Protein AF-A0A1Q7R1U7-F1 (afdb_monomer)

Structure (mmCIF, N/CA/C/O backbone):
data_AF-A0A1Q7R1U7-F1
#
_entry.id   AF-A0A1Q7R1U7-F1
#
loop_
_atom_site.group_PDB
_atom_site.id
_atom_site.type_symbol
_atom_site.label_atom_id
_atom_site.label_alt_id
_atom_site.label_comp_id
_atom_site.label_asym_id
_atom_site.label_entity_id
_atom_site.label_seq_id
_atom_site.pdbx_PDB_ins_code
_atom_site.Cartn_x
_atom_site.Cartn_y
_atom_site.Cartn_z
_atom_site.occupancy
_atom_site.B_iso_or_equiv
_atom_site.auth_seq_id
_atom_site.auth_comp_id
_atom_site.auth_asym_id
_atom_site.auth_atom_id
_atom_site.pdbx_PDB_model_num
ATOM 1 N N . MET A 1 1 ? -13.663 16.661 12.788 1.00 72.44 1 MET A N 1
ATOM 2 C CA . MET A 1 1 ? -12.402 16.745 13.557 1.00 72.44 1 MET A CA 1
ATOM 3 C C . MET A 1 1 ? -12.591 17.334 14.950 1.00 72.44 1 MET A C 1
ATOM 5 O O . MET A 1 1 ? -12.498 16.561 15.888 1.00 72.44 1 MET A O 1
ATOM 9 N N . LYS A 1 2 ? -12.968 18.614 15.126 1.00 77.88 2 LYS A N 1
ATOM 10 C CA . LYS A 1 2 ? -13.137 19.225 16.471 1.00 77.88 2 LYS A CA 1
ATOM 11 C C . LYS A 1 2 ? -14.038 18.453 17.445 1.00 77.88 2 LYS A C 1
ATOM 13 O O . LYS A 1 2 ? -13.705 18.340 18.612 1.00 77.88 2 LYS A O 1
ATOM 18 N N . ARG A 1 3 ? -15.161 17.898 16.970 1.00 84.62 3 ARG A N 1
ATOM 19 C CA . ARG A 1 3 ? -16.065 17.086 17.808 1.00 84.62 3 ARG A CA 1
ATOM 20 C C . ARG A 1 3 ? -15.463 15.735 18.211 1.00 84.62 3 ARG A C 1
ATOM 22 O O . ARG A 1 3 ? -15.723 15.275 19.311 1.00 84.62 3 ARG A O 1
ATOM 29 N N . LEU A 1 4 ? -14.711 15.102 17.308 1.00 84.56 4 LEU A N 1
ATOM 30 C CA . LEU A 1 4 ? -14.140 13.768 17.521 1.00 84.56 4 LEU A CA 1
ATOM 31 C C . LEU A 1 4 ? -12.859 13.814 18.364 1.00 84.56 4 LEU A C 1
ATOM 33 O O . LEU A 1 4 ? -12.541 12.810 18.983 1.00 84.56 4 LEU A O 1
ATOM 37 N N . GLN A 1 5 ? -12.141 14.948 18.365 1.00 85.81 5 GLN A N 1
ATOM 38 C CA . GLN A 1 5 ? -10.829 15.119 19.011 1.00 85.81 5 GLN A CA 1
ATOM 39 C C . GLN A 1 5 ? -9.910 13.900 18.798 1.00 85.81 5 GLN A C 1
ATOM 41 O O . GLN A 1 5 ? -9.438 13.306 19.767 1.00 85.81 5 GLN A O 1
ATOM 46 N N . PRO A 1 6 ? -9.712 13.463 17.538 1.00 89.94 6 PRO A N 1
ATOM 47 C CA . PRO A 1 6 ? -8.982 12.234 17.281 1.00 89.94 6 PRO A CA 1
ATOM 48 C C . PRO A 1 6 ? -7.512 12.402 17.657 1.00 89.94 6 PRO A C 1
ATOM 50 O O . PRO A 1 6 ? -6.952 13.496 17.563 1.00 89.94 6 PRO A O 1
ATOM 53 N N . LYS A 1 7 ? -6.865 11.292 18.010 1.00 91.75 7 LYS A N 1
ATOM 54 C CA . LYS A 1 7 ? -5.407 11.230 18.059 1.00 91.75 7 LYS A CA 1
ATOM 55 C C . LYS A 1 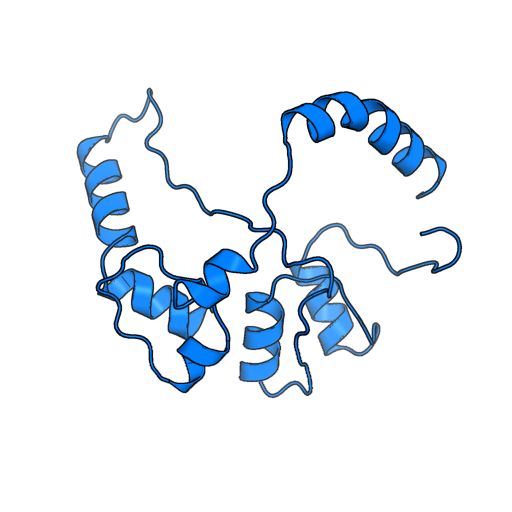7 ? -4.875 11.388 16.631 1.00 91.75 7 LYS A C 1
ATOM 57 O O . LYS A 1 7 ? -5.251 10.620 15.748 1.00 91.75 7 LYS A O 1
ATOM 62 N N . ILE A 1 8 ? -4.034 12.393 16.405 1.00 91.25 8 ILE A N 1
ATOM 63 C CA . ILE A 1 8 ? -3.417 12.675 15.102 1.00 91.25 8 ILE A CA 1
ATOM 64 C C . ILE A 1 8 ? -1.933 12.340 15.197 1.00 91.25 8 ILE A C 1
ATOM 66 O O . ILE A 1 8 ? -1.291 12.627 16.206 1.00 91.25 8 ILE A O 1
ATOM 70 N N . VAL A 1 9 ? -1.414 11.700 14.155 1.00 92.81 9 VAL A N 1
ATOM 71 C CA . VAL A 1 9 ? -0.002 11.344 14.011 1.00 92.81 9 VAL A CA 1
ATOM 72 C C . VAL A 1 9 ? 0.432 11.596 12.573 1.00 92.81 9 VAL A C 1
ATOM 74 O O . VAL A 1 9 ? -0.387 11.531 11.657 1.00 92.81 9 VAL A O 1
ATOM 77 N N . ASP A 1 10 ? 1.725 11.836 12.377 1.00 89.25 10 ASP A N 1
ATOM 78 C CA . ASP A 1 10 ? 2.265 12.274 11.082 1.00 89.25 10 ASP A CA 1
ATOM 79 C C . ASP A 1 10 ? 2.578 11.118 10.118 1.00 89.25 10 ASP A C 1
ATOM 81 O O . ASP A 1 10 ? 2.944 11.347 8.966 1.00 89.25 10 ASP A O 1
ATOM 85 N N . PHE A 1 11 ? 2.472 9.865 10.577 1.00 91.25 11 PHE A N 1
ATOM 86 C CA . PHE A 1 11 ? 2.862 8.694 9.795 1.00 91.25 11 PHE A CA 1
ATOM 87 C C . PHE A 1 11 ? 2.023 7.451 10.111 1.00 91.25 11 PHE A C 1
ATOM 89 O O . PHE A 1 11 ? 1.741 7.161 11.277 1.00 91.25 11 PHE A O 1
ATOM 96 N N . THR A 1 12 ? 1.699 6.675 9.071 1.00 91.62 12 THR A N 1
ATOM 97 C CA . THR A 1 12 ? 0.902 5.437 9.132 1.00 91.62 12 THR A CA 1
ATOM 98 C C . THR A 1 12 ? 1.433 4.456 10.176 1.00 91.62 12 THR A C 1
ATOM 100 O O . THR A 1 12 ? 0.683 4.036 11.053 1.00 91.62 12 THR A O 1
ATOM 103 N N . GLY A 1 13 ? 2.742 4.182 10.175 1.00 94.00 13 GLY A N 1
ATOM 104 C CA . GLY A 1 13 ? 3.352 3.243 11.125 1.00 94.00 13 GLY A CA 1
ATOM 105 C C . GLY A 1 13 ? 3.257 3.683 12.592 1.00 94.00 13 GLY A C 1
ATOM 106 O O . GLY A 1 13 ? 3.292 2.850 13.494 1.00 94.00 13 GLY A O 1
ATOM 107 N N . THR A 1 14 ? 3.103 4.983 12.866 1.00 96.12 14 THR A N 1
ATOM 108 C CA . THR A 1 14 ? 2.828 5.457 14.231 1.00 96.12 14 THR A CA 1
ATOM 109 C C . THR A 1 14 ? 1.397 5.115 14.633 1.00 96.12 14 THR A C 1
ATOM 111 O O . THR A 1 14 ? 1.179 4.651 15.747 1.00 96.12 14 THR A O 1
ATOM 114 N N . MET A 1 15 ? 0.425 5.288 13.732 1.00 96.12 15 MET A N 1
ATOM 115 C CA . MET A 1 15 ? -0.971 4.935 14.003 1.00 96.12 15 MET A CA 1
ATOM 116 C C . MET A 1 15 ? -1.155 3.419 14.173 1.00 96.12 15 MET A C 1
ATOM 118 O O . MET A 1 15 ? -1.881 2.993 15.067 1.00 96.12 15 MET A O 1
ATOM 122 N N . GLU A 1 16 ? -0.453 2.603 13.382 1.00 95.50 16 GLU A N 1
ATOM 123 C CA . GLU A 1 16 ? -0.436 1.139 13.535 1.00 95.50 16 GLU A CA 1
ATOM 124 C C . GLU A 1 16 ? 0.035 0.714 14.931 1.00 95.50 16 GLU A C 1
ATOM 126 O O . GLU A 1 16 ? -0.608 -0.118 15.568 1.00 95.50 16 GLU A O 1
ATOM 131 N N . LYS A 1 17 ? 1.108 1.332 15.450 1.00 95.19 17 LYS A N 1
ATOM 132 C CA . LYS A 1 17 ? 1.595 1.072 16.815 1.00 95.19 17 LYS A CA 1
ATOM 133 C C . LYS A 1 17 ? 0.558 1.421 17.874 1.00 95.19 17 LYS A C 1
ATOM 135 O O . LYS A 1 17 ? 0.378 0.652 18.811 1.00 95.19 17 LYS A O 1
ATOM 140 N N . LEU A 1 18 ? -0.138 2.550 17.722 1.00 95.88 18 LEU A N 1
ATOM 141 C CA . LEU A 1 18 ? -1.200 2.942 18.653 1.00 95.88 18 LEU A CA 1
ATOM 142 C C . LEU A 1 18 ? -2.364 1.943 18.639 1.00 95.88 18 LEU A C 1
ATOM 144 O O . LEU A 1 18 ? -2.939 1.663 19.689 1.00 95.88 18 LEU A O 1
ATOM 148 N N . LEU A 1 19 ? -2.703 1.393 17.470 1.00 95.25 19 LEU A N 1
ATOM 149 C CA . LEU A 1 19 ? -3.734 0.363 17.336 1.00 95.25 19 LEU A CA 1
ATOM 150 C C . LEU A 1 19 ? -3.279 -0.960 17.976 1.00 95.25 19 LEU A C 1
ATOM 152 O O . LEU A 1 19 ? -4.023 -1.559 18.748 1.00 95.25 19 LEU A O 1
ATOM 156 N N . GLU A 1 20 ? -2.030 -1.372 17.737 1.00 94.56 20 GLU A N 1
ATOM 157 C CA . GLU A 1 20 ? -1.406 -2.553 18.353 1.00 94.56 20 GLU A CA 1
ATOM 158 C C . GLU A 1 20 ? -1.359 -2.450 19.888 1.00 94.56 20 GLU A C 1
ATOM 160 O O . GLU A 1 20 ? -1.694 -3.400 20.598 1.00 94.56 20 GLU A O 1
ATOM 165 N N . GLN A 1 21 ? -1.017 -1.270 20.409 1.00 95.12 21 GLN A N 1
ATOM 166 C CA . GLN A 1 21 ? -0.977 -0.962 21.842 1.00 95.12 21 GLN A CA 1
ATOM 167 C C . GLN A 1 21 ? -2.365 -0.720 22.453 1.00 95.12 21 GLN A C 1
ATOM 169 O O . GLN A 1 21 ? -2.472 -0.551 23.668 1.00 95.12 21 GLN A O 1
ATOM 174 N N . LYS A 1 22 ? -3.429 -0.733 21.637 1.00 94.44 22 LYS A N 1
ATOM 175 C CA . LYS A 1 22 ? -4.818 -0.453 22.039 1.00 94.44 22 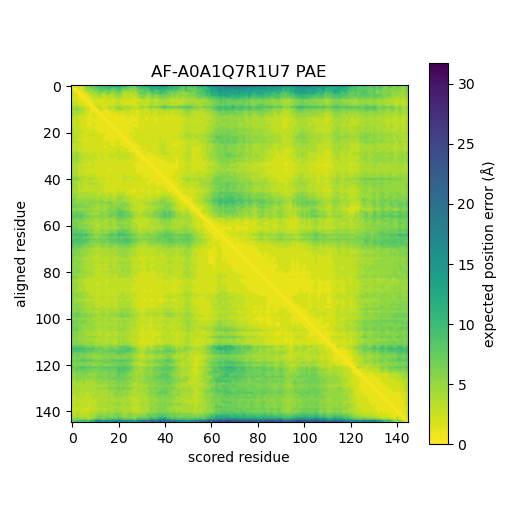LYS A CA 1
ATOM 176 C C . LYS A 1 22 ? -5.029 0.958 22.605 1.00 94.44 22 LYS A C 1
ATOM 178 O O . LYS A 1 22 ? -5.983 1.190 23.344 1.00 94.44 22 LYS A O 1
ATOM 183 N N . GLU A 1 23 ? -4.169 1.910 22.247 1.00 95.31 23 GLU A N 1
ATOM 184 C CA . GLU A 1 23 ? -4.360 3.333 22.561 1.00 95.31 23 GLU A CA 1
ATOM 185 C C . GLU A 1 23 ? -5.460 3.969 21.697 1.00 95.31 23 GLU A C 1
ATOM 187 O O . GLU A 1 23 ? -6.081 4.956 22.092 1.00 95.31 23 GLU A O 1
ATOM 192 N N . VAL A 1 24 ? -5.727 3.389 20.523 1.00 95.19 24 VAL A N 1
ATOM 193 C CA . VAL A 1 24 ? -6.871 3.723 19.669 1.00 95.19 24 VAL A CA 1
ATOM 194 C C . VAL A 1 24 ? -7.667 2.460 19.347 1.00 95.19 24 VAL A C 1
ATOM 196 O O . VAL A 1 24 ? -7.099 1.383 19.207 1.00 95.19 24 VAL A O 1
ATOM 199 N N . ALA A 1 25 ? -8.990 2.593 19.230 1.00 93.44 25 ALA A N 1
ATOM 200 C CA . ALA A 1 25 ? -9.882 1.483 18.875 1.00 93.44 25 ALA A CA 1
ATOM 201 C C . ALA A 1 25 ? -10.237 1.450 17.378 1.00 93.44 25 ALA A C 1
ATOM 203 O O . ALA A 1 25 ? -10.583 0.402 16.846 1.00 93.44 25 ALA A O 1
ATOM 204 N N . ILE A 1 26 ? -10.187 2.607 16.708 1.00 94.25 26 ILE A N 1
ATOM 205 C CA . ILE A 1 26 ? -10.503 2.779 15.287 1.00 94.25 26 ILE A CA 1
ATOM 206 C C . ILE A 1 26 ? -9.459 3.728 14.702 1.00 94.25 26 ILE A C 1
ATOM 208 O O . ILE A 1 26 ? -9.177 4.774 15.291 1.00 94.25 26 ILE A O 1
ATOM 212 N N . ALA A 1 27 ? -8.909 3.377 13.542 1.00 94.06 27 ALA A N 1
ATOM 213 C CA . ALA A 1 27 ? -7.916 4.169 12.832 1.00 94.06 27 ALA A CA 1
ATOM 214 C C . ALA A 1 27 ? -8.245 4.252 11.337 1.00 94.06 27 ALA A C 1
ATOM 216 O O . ALA A 1 27 ? -8.844 3.341 10.769 1.00 94.06 27 ALA A O 1
ATOM 217 N N . VAL A 1 28 ? -7.825 5.345 10.698 1.00 91.62 28 VAL A N 1
ATOM 218 C CA . VAL A 1 28 ? -7.837 5.468 9.237 1.00 91.62 28 VAL A CA 1
ATOM 219 C C . VAL A 1 28 ? -6.478 4.995 8.735 1.00 91.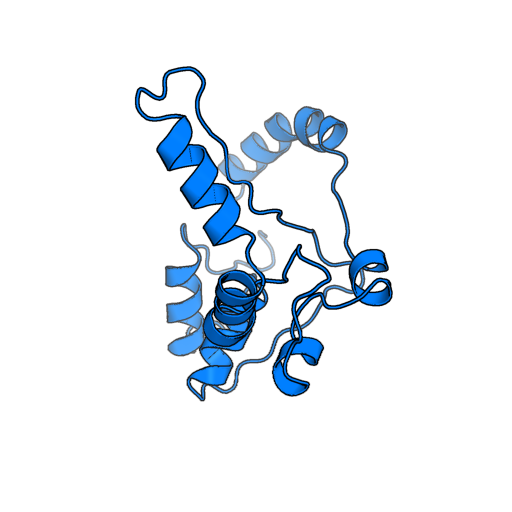62 28 VAL A C 1
ATOM 221 O O . VAL A 1 28 ? -5.477 5.687 8.911 1.00 91.62 28 VAL A O 1
ATOM 224 N N . LEU A 1 29 ? -6.449 3.795 8.163 1.00 92.00 29 LEU A N 1
ATOM 225 C CA . LEU A 1 29 ? -5.259 3.133 7.631 1.00 92.00 29 LEU A CA 1
ATOM 226 C C . LEU A 1 29 ? -5.575 2.520 6.264 1.00 92.00 29 LEU A C 1
ATOM 228 O O . LEU A 1 29 ? -6.743 2.323 5.917 1.00 92.00 29 LEU A O 1
ATOM 232 N N . HIS A 1 30 ? -4.528 2.199 5.506 1.00 89.44 30 HIS A N 1
ATOM 233 C CA . HIS A 1 30 ? -4.670 1.350 4.327 1.00 89.44 30 HIS A CA 1
ATOM 234 C C . HIS A 1 30 ? -5.124 -0.057 4.746 1.00 89.44 30 HIS A C 1
ATOM 236 O O . HIS A 1 30 ? -4.780 -0.540 5.826 1.00 89.44 30 HIS A O 1
ATOM 242 N N . ASP A 1 31 ? -5.886 -0.713 3.879 1.00 90.44 31 ASP A N 1
ATOM 243 C CA . ASP A 1 31 ? -6.320 -2.104 4.032 1.00 90.44 31 ASP A CA 1
ATOM 244 C C . ASP A 1 31 ? -5.141 -3.055 4.273 1.00 90.44 31 ASP A C 1
ATOM 246 O O . ASP A 1 31 ? -5.173 -3.847 5.213 1.00 90.44 31 ASP A O 1
ATOM 250 N N . GLY A 1 32 ? -4.057 -2.914 3.505 1.00 92.00 32 GLY A N 1
ATOM 251 C CA . GLY A 1 32 ? -2.869 -3.753 3.665 1.00 92.00 32 GLY A CA 1
ATOM 252 C C . GLY A 1 32 ? -2.227 -3.665 5.055 1.00 92.00 32 GLY A C 1
ATOM 253 O O . GLY A 1 32 ? -1.825 -4.689 5.601 1.00 92.00 32 GLY A O 1
ATOM 254 N N . SER A 1 33 ? -2.220 -2.482 5.679 1.00 92.50 33 SER A N 1
ATOM 255 C CA . SER A 1 33 ? -1.755 -2.301 7.063 1.00 92.50 33 SER A CA 1
ATOM 256 C C . SER A 1 33 ? -2.614 -3.078 8.063 1.00 92.50 33 SER A C 1
ATOM 258 O O . SER A 1 33 ? -2.093 -3.733 8.965 1.00 92.50 33 SER A O 1
ATOM 260 N N . ALA A 1 34 ? -3.940 -3.022 7.907 1.00 93.94 34 ALA A N 1
ATOM 261 C CA . ALA A 1 34 ? -4.864 -3.746 8.774 1.00 93.94 34 ALA A CA 1
ATOM 262 C C . ALA A 1 34 ? -4.720 -5.267 8.605 1.00 93.94 34 ALA A C 1
ATOM 264 O O . ALA A 1 34 ? -4.686 -5.995 9.599 1.00 93.94 34 ALA A O 1
ATOM 265 N N . TRP A 1 35 ? -4.561 -5.747 7.367 1.00 94.62 35 TRP A N 1
ATOM 266 C CA . TRP A 1 35 ? -4.349 -7.167 7.096 1.00 94.62 35 TRP A CA 1
ATOM 267 C C . TRP A 1 35 ? -2.979 -7.680 7.545 1.00 94.62 35 TRP A C 1
ATOM 269 O O . TRP A 1 35 ? -2.908 -8.821 8.001 1.00 94.62 35 TRP A O 1
ATOM 279 N N . ASP A 1 36 ? -1.918 -6.869 7.496 1.00 93.31 36 ASP A N 1
ATOM 280 C CA . ASP A 1 36 ? -0.624 -7.210 8.104 1.00 93.31 36 ASP A CA 1
ATOM 281 C C . ASP A 1 36 ? -0.746 -7.378 9.625 1.00 93.31 36 ASP A C 1
ATOM 283 O O . ASP A 1 36 ? -0.341 -8.401 10.183 1.00 93.31 36 ASP A O 1
ATOM 287 N N . LEU A 1 37 ? -1.380 -6.414 10.300 1.00 94.38 37 LEU A N 1
ATOM 288 C CA . LEU A 1 37 ? -1.643 -6.486 11.737 1.00 94.38 37 LEU A CA 1
ATOM 289 C C . LEU A 1 37 ? -2.451 -7.750 12.093 1.00 94.38 37 LEU A C 1
ATOM 291 O O . LEU A 1 37 ? -2.092 -8.477 13.023 1.00 94.38 37 LEU A O 1
ATOM 295 N N . ALA A 1 38 ? -3.493 -8.063 11.317 1.00 94.25 38 ALA A N 1
ATOM 296 C CA . ALA A 1 38 ? -4.283 -9.283 11.483 1.00 94.25 38 ALA A CA 1
ATOM 297 C C . ALA A 1 38 ? -3.462 -10.562 11.215 1.00 94.25 38 ALA A C 1
ATOM 299 O O . ALA A 1 38 ? -3.560 -11.528 11.973 1.00 94.25 38 ALA A O 1
ATOM 300 N N . LYS A 1 39 ? -2.595 -10.572 10.187 1.00 92.69 39 LYS A N 1
ATOM 301 C CA . LYS A 1 39 ? -1.657 -11.675 9.879 1.00 92.69 39 LYS A CA 1
ATOM 302 C C . LYS A 1 39 ? -0.690 -11.930 11.041 1.00 92.69 39 LYS A C 1
ATOM 304 O O . LYS A 1 39 ? -0.331 -13.079 11.284 1.00 92.69 39 LYS A O 1
ATOM 309 N N . ARG A 1 40 ? -0.326 -10.892 11.804 1.00 93.44 40 ARG A N 1
ATOM 310 C CA . ARG A 1 40 ? 0.469 -10.986 13.046 1.00 93.44 40 ARG A CA 1
ATOM 311 C C . ARG A 1 40 ? -0.325 -11.452 14.277 1.00 93.44 40 ARG A C 1
ATOM 313 O O . ARG A 1 40 ? 0.246 -11.550 15.361 1.00 93.44 40 ARG A O 1
ATOM 320 N N . GLY A 1 41 ? -1.612 -11.768 14.129 1.00 94.69 41 GLY A N 1
ATOM 321 C CA . GLY A 1 41 ? -2.459 -12.315 15.193 1.00 94.69 41 GLY A CA 1
ATOM 322 C C . GLY A 1 41 ? -3.128 -11.266 16.081 1.00 94.69 41 GLY A C 1
ATOM 323 O O . GLY A 1 41 ? -3.704 -11.618 17.112 1.00 94.69 41 GLY A O 1
ATOM 324 N N . LEU A 1 42 ? -3.071 -9.985 15.709 1.00 95.38 42 LEU A N 1
ATOM 325 C CA . LEU A 1 42 ? -3.811 -8.942 16.415 1.00 95.38 42 LEU A CA 1
ATOM 326 C C . LEU A 1 42 ? -5.304 -9.027 16.052 1.00 95.38 42 LEU A C 1
ATOM 328 O O . LEU A 1 42 ? -5.634 -9.314 14.901 1.00 95.38 42 LEU A O 1
ATOM 332 N N . PRO A 1 43 ? -6.224 -8.761 16.999 1.00 94.75 43 PRO A N 1
ATOM 333 C CA . PRO A 1 43 ? -7.668 -8.802 16.762 1.00 94.75 43 PRO A CA 1
ATOM 334 C C . PRO A 1 43 ? -8.132 -7.534 16.027 1.00 94.75 43 PRO A C 1
ATOM 336 O O . PRO A 1 43 ? -8.865 -6.713 16.575 1.00 94.75 43 PRO A O 1
ATOM 339 N N . ILE A 1 44 ? -7.631 -7.349 14.809 1.00 95.06 44 ILE A N 1
ATOM 340 C CA . ILE A 1 44 ? -7.861 -6.187 13.953 1.00 95.06 44 ILE A CA 1
ATOM 341 C C . ILE A 1 44 ? -8.583 -6.655 12.695 1.00 95.06 44 ILE A C 1
ATOM 343 O O . ILE A 1 44 ? -8.288 -7.719 12.156 1.00 95.06 44 ILE A O 1
ATOM 347 N N . ASP A 1 45 ? -9.529 -5.840 12.246 1.00 93.19 45 ASP A N 1
ATOM 348 C CA . ASP A 1 45 ? -10.284 -6.050 11.019 1.00 93.19 45 ASP A CA 1
ATOM 349 C C . ASP A 1 45 ? -10.339 -4.739 10.227 1.00 93.19 45 ASP A C 1
ATOM 351 O O . ASP A 1 45 ? -10.078 -3.657 10.768 1.00 93.19 45 ASP A O 1
ATOM 355 N N . TRP A 1 46 ? -10.679 -4.837 8.947 1.00 93.12 46 TRP A N 1
ATOM 356 C CA . TRP A 1 46 ? -10.810 -3.698 8.052 1.00 93.12 46 TRP A CA 1
ATOM 357 C C . TRP A 1 46 ? -12.213 -3.617 7.461 1.00 93.12 46 TRP A C 1
ATOM 359 O O . TRP A 1 46 ? -12.816 -4.616 7.076 1.00 93.12 46 TRP A O 1
ATOM 369 N N . VAL A 1 47 ? -12.726 -2.392 7.343 1.00 90.75 47 VAL A N 1
ATOM 370 C CA . VAL A 1 47 ? -14.036 -2.126 6.750 1.00 90.75 47 VAL A CA 1
ATOM 371 C C . VAL A 1 47 ? -13.936 -1.047 5.680 1.00 90.75 47 VAL A C 1
ATOM 373 O O . VAL A 1 47 ? -13.322 0.002 5.879 1.00 90.75 47 VAL A O 1
ATOM 376 N N . ALA A 1 48 ? -14.588 -1.295 4.546 1.00 86.44 48 ALA A N 1
ATOM 377 C CA . ALA A 1 48 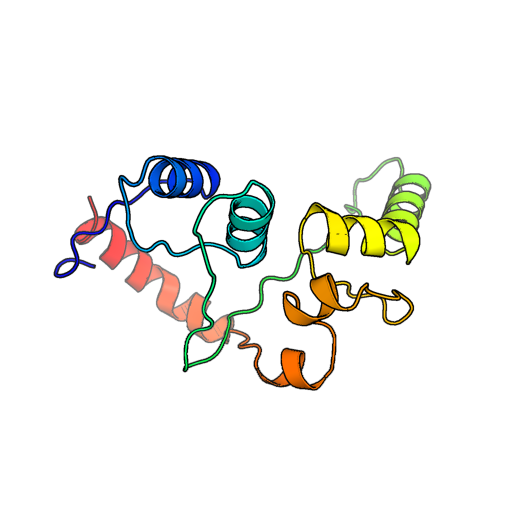? -14.751 -0.302 3.494 1.00 86.44 48 ALA A CA 1
ATOM 378 C C . ALA A 1 48 ? -15.806 0.749 3.899 1.00 86.44 48 ALA A C 1
ATOM 380 O O . ALA A 1 48 ? -16.875 0.365 4.386 1.00 86.44 48 ALA A O 1
ATOM 381 N N . PRO A 1 49 ? -15.577 2.052 3.646 1.00 85.31 49 PRO A N 1
ATOM 382 C CA . PRO A 1 49 ? -16.622 3.066 3.755 1.00 85.31 49 PRO A CA 1
ATOM 383 C C . PRO A 1 49 ? -17.779 2.785 2.788 1.00 85.31 49 PRO A C 1
ATOM 385 O O . PRO A 1 49 ? -17.573 2.283 1.679 1.00 85.31 49 PRO A O 1
ATOM 388 N N . SER A 1 50 ? -19.001 3.149 3.182 1.00 86.25 50 SER A N 1
ATOM 389 C CA . SER A 1 50 ? -20.198 2.964 2.347 1.00 86.25 50 SER A CA 1
ATOM 390 C C . SER A 1 50 ? -20.182 3.800 1.065 1.00 86.25 50 SER A C 1
ATOM 392 O O . SER A 1 50 ? -20.763 3.409 0.058 1.00 86.25 50 SER A O 1
ATOM 394 N N . GLU A 1 51 ? -19.489 4.932 1.101 1.00 84.94 51 GLU A N 1
ATOM 395 C CA . GLU A 1 51 ? -19.321 5.901 0.023 1.00 84.94 51 GLU A CA 1
ATOM 396 C C . GLU A 1 51 ? -18.299 5.442 -1.031 1.00 84.94 51 GLU A C 1
ATOM 398 O O . GLU A 1 51 ? -18.178 6.069 -2.082 1.00 84.94 51 GLU A O 1
ATOM 403 N N . GLY A 1 52 ? -17.578 4.351 -0.759 1.00 83.50 52 GLY A N 1
ATOM 404 C CA . GLY A 1 52 ? -16.525 3.812 -1.612 1.00 83.50 52 GLY A CA 1
ATOM 405 C C . GLY A 1 52 ? -15.136 3.932 -0.990 1.00 83.50 52 GLY A C 1
ATOM 406 O O . GLY A 1 52 ? -14.907 4.667 -0.027 1.00 83.50 52 GLY A O 1
ATOM 407 N N . VAL A 1 53 ? -14.193 3.177 -1.553 1.00 85.81 53 VAL A N 1
ATOM 408 C CA . VAL A 1 53 ? -12.793 3.163 -1.112 1.00 85.81 53 VAL A CA 1
ATOM 409 C C . VAL A 1 53 ? -11.980 4.015 -2.081 1.00 85.81 53 VAL A C 1
ATOM 411 O O . VAL A 1 53 ? -11.924 3.675 -3.265 1.00 85.81 53 VAL A O 1
ATOM 414 N N . PRO A 1 54 ? -11.348 5.109 -1.627 1.00 88.12 54 PRO A N 1
ATOM 415 C CA . PRO A 1 54 ? -10.460 5.872 -2.483 1.00 88.12 54 PRO A CA 1
ATOM 416 C C . PRO A 1 54 ? -9.285 5.019 -2.954 1.00 88.12 54 PRO A C 1
ATOM 418 O O . PRO A 1 54 ? -8.590 4.419 -2.133 1.00 88.12 54 PRO A O 1
ATOM 421 N N . ILE A 1 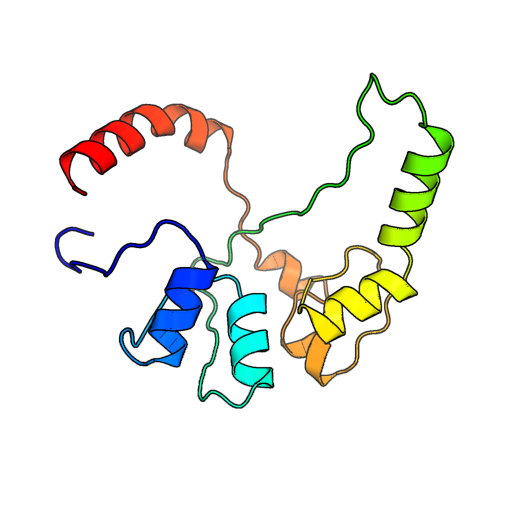55 ? -9.044 4.981 -4.263 1.00 86.44 55 ILE A N 1
ATOM 422 C CA . ILE A 1 55 ? -7.869 4.290 -4.795 1.00 86.44 55 ILE A CA 1
ATOM 423 C C . ILE A 1 55 ? -6.611 5.143 -4.590 1.00 86.44 55 ILE A C 1
ATOM 425 O O . ILE A 1 55 ? -6.613 6.353 -4.825 1.00 86.44 55 ILE A O 1
ATOM 429 N N . LEU A 1 56 ? -5.528 4.486 -4.179 1.00 84.75 56 LEU A N 1
ATOM 430 C CA . LEU A 1 56 ? -4.174 5.024 -4.210 1.00 84.75 56 LEU A CA 1
ATOM 431 C C . LEU A 1 56 ? -3.320 4.112 -5.090 1.00 84.75 56 LEU A C 1
ATOM 433 O O . LEU A 1 56 ? -3.000 2.990 -4.701 1.00 84.75 56 LEU A O 1
ATOM 437 N N . ASP A 1 57 ? -2.965 4.584 -6.279 1.00 85.12 57 ASP A N 1
ATOM 438 C CA . ASP A 1 57 ? -2.120 3.860 -7.216 1.00 85.12 57 ASP A CA 1
ATOM 439 C C . ASP A 1 57 ? -0.630 4.069 -6.916 1.00 85.12 57 ASP A C 1
ATOM 441 O O . ASP A 1 57 ? -0.151 5.180 -6.689 1.00 85.12 57 ASP A O 1
ATOM 445 N N . GLN A 1 58 ? 0.124 2.969 -6.922 1.00 87.50 58 GLN A N 1
ATOM 446 C CA . GLN A 1 58 ? 1.582 3.007 -6.849 1.00 87.50 58 GLN A CA 1
ATOM 447 C C . GLN A 1 58 ? 2.147 3.082 -8.266 1.00 87.50 58 GLN A C 1
ATOM 449 O O . GLN A 1 58 ? 1.846 2.237 -9.112 1.00 87.50 58 GLN A O 1
ATOM 454 N N . VAL A 1 59 ? 2.988 4.083 -8.524 1.00 91.50 59 VAL A N 1
ATOM 455 C CA . VAL A 1 59 ? 3.553 4.332 -9.854 1.00 91.50 59 VAL A CA 1
ATOM 456 C C . VAL A 1 59 ? 5.075 4.246 -9.794 1.00 91.50 59 VAL A C 1
ATOM 458 O O . VAL A 1 59 ? 5.724 4.998 -9.071 1.00 91.50 59 VAL A O 1
ATOM 461 N N . ALA A 1 60 ? 5.657 3.360 -10.602 1.00 93.50 60 ALA A N 1
ATOM 462 C CA . ALA A 1 60 ? 7.097 3.300 -10.836 1.00 93.50 60 ALA A CA 1
ATOM 463 C C . ALA A 1 60 ? 7.451 4.053 -12.128 1.00 93.50 60 ALA A C 1
ATOM 465 O O . ALA A 1 60 ? 6.810 3.859 -13.161 1.00 93.50 60 ALA A O 1
ATOM 466 N N . GLN A 1 61 ? 8.468 4.920 -12.087 1.00 95.69 61 GLN A N 1
ATOM 467 C CA . GLN A 1 61 ? 8.857 5.757 -13.228 1.00 95.69 61 GLN A CA 1
ATOM 468 C C . GLN A 1 61 ? 10.374 5.785 -13.431 1.00 95.69 61 GLN A C 1
ATOM 470 O O . GLN A 1 61 ? 11.143 5.902 -12.477 1.00 95.69 61 GLN A O 1
ATOM 475 N N . VAL A 1 62 ? 10.810 5.770 -14.695 1.00 97.50 62 VAL A N 1
ATOM 476 C CA . VAL A 1 62 ? 12.204 6.059 -15.063 1.00 97.50 62 VAL A CA 1
ATOM 477 C C . VAL A 1 62 ? 12.361 7.560 -15.284 1.00 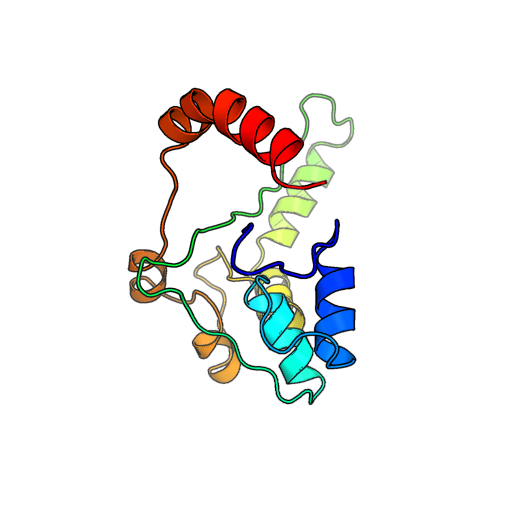97.50 62 VAL A C 1
ATOM 479 O O . VAL A 1 62 ? 11.742 8.146 -16.172 1.00 97.50 62 VAL A O 1
ATOM 482 N N . THR A 1 63 ? 13.223 8.201 -14.497 1.00 96.69 63 THR A N 1
ATOM 483 C CA . THR A 1 63 ? 13.467 9.642 -14.627 1.00 96.69 63 THR A CA 1
ATOM 484 C C . THR A 1 63 ? 14.198 9.977 -15.932 1.00 96.69 63 THR A C 1
ATOM 486 O O . THR A 1 63 ? 15.054 9.228 -16.415 1.00 96.69 63 THR A O 1
ATOM 489 N N . ARG A 1 64 ? 13.915 11.161 -16.498 1.00 96.38 64 ARG A N 1
ATOM 490 C CA . ARG A 1 64 ? 14.542 11.646 -17.746 1.00 96.38 64 ARG A CA 1
ATOM 491 C C . ARG A 1 64 ? 16.075 11.597 -17.696 1.00 96.38 64 ARG A C 1
ATOM 493 O O . ARG A 1 64 ? 16.697 11.233 -18.696 1.00 96.38 64 ARG A O 1
ATOM 500 N N . GLY A 1 65 ? 16.643 11.957 -16.542 1.00 97.19 65 GLY A N 1
ATOM 501 C CA . GLY A 1 65 ? 18.081 12.043 -16.278 1.00 97.19 65 GLY A CA 1
ATOM 502 C C . GLY A 1 65 ? 18.746 10.743 -15.819 1.00 97.19 65 GLY A C 1
ATOM 503 O O . GLY A 1 65 ? 19.921 10.778 -15.458 1.00 97.19 65 GLY A O 1
ATOM 504 N N . SER A 1 66 ? 18.037 9.607 -15.808 1.00 97.25 66 SER A N 1
ATOM 505 C CA . SER A 1 66 ? 18.652 8.329 -15.446 1.00 97.25 66 SER A CA 1
ATOM 506 C C . SER A 1 66 ? 19.816 7.999 -16.385 1.00 97.25 66 SER A C 1
ATOM 508 O O . SER A 1 66 ? 19.662 7.995 -17.608 1.00 97.25 66 SER A O 1
ATOM 510 N N . LYS A 1 67 ? 20.976 7.692 -15.794 1.00 97.81 67 LYS A N 1
ATOM 511 C CA . LYS A 1 67 ? 22.173 7.217 -16.505 1.00 97.81 67 LYS A CA 1
ATOM 512 C C . LYS A 1 67 ? 22.138 5.709 -16.783 1.00 97.81 67 LYS A C 1
ATOM 514 O O . LYS A 1 67 ? 23.037 5.202 -17.436 1.00 97.81 67 LYS A O 1
ATOM 519 N N . GLN A 1 68 ? 21.126 5.003 -16.271 1.00 97.75 68 GLN A N 1
ATOM 520 C CA . GLN A 1 68 ? 21.002 3.542 -16.311 1.00 97.75 68 GLN A CA 1
ATOM 521 C C . GLN A 1 68 ? 19.594 3.134 -16.769 1.00 97.75 68 GLN A C 1
ATOM 523 O O . GLN A 1 68 ? 18.896 2.387 -16.085 1.00 97.75 68 GLN A O 1
ATOM 528 N N . LYS A 1 69 ? 19.127 3.684 -17.898 1.00 97.50 69 LYS A N 1
ATOM 529 C CA . LYS A 1 69 ? 17.739 3.497 -18.364 1.00 97.50 69 LYS A CA 1
ATOM 530 C C . LYS A 1 69 ? 17.398 2.034 -18.626 1.00 97.50 69 LYS A C 1
ATOM 532 O O . LYS A 1 69 ? 16.341 1.595 -18.196 1.00 97.50 69 LYS A O 1
ATOM 537 N N . ASP A 1 70 ? 18.302 1.280 -19.240 1.00 97.81 70 ASP A N 1
ATOM 538 C CA . ASP A 1 70 ? 18.054 -0.128 -19.565 1.00 97.81 70 ASP A CA 1
ATOM 539 C C . ASP A 1 70 ? 17.873 -0.981 -18.305 1.00 97.81 70 ASP A C 1
ATOM 541 O O . ASP A 1 70 ? 16.967 -1.807 -18.235 1.00 97.81 70 ASP A O 1
ATOM 545 N N . LEU A 1 71 ? 18.696 -0.754 -17.275 1.00 98.25 71 LEU A N 1
ATOM 546 C CA . LEU A 1 71 ? 18.543 -1.432 -15.984 1.00 98.25 71 LEU A CA 1
ATOM 547 C C . LEU A 1 71 ? 17.276 -0.979 -15.253 1.00 98.25 71 LEU A C 1
ATOM 549 O O . LEU A 1 71 ? 16.600 -1.804 -14.646 1.00 98.25 71 LEU A O 1
ATOM 553 N N . ALA A 1 72 ? 16.931 0.309 -15.332 1.00 98.25 72 ALA A N 1
ATOM 554 C CA . ALA A 1 72 ? 15.711 0.832 -14.727 1.00 98.25 72 ALA A CA 1
ATOM 555 C C . ALA A 1 72 ? 14.450 0.215 -15.356 1.00 98.25 72 ALA A C 1
ATOM 557 O O . ALA A 1 72 ? 13.533 -0.158 -14.631 1.00 98.25 72 ALA A O 1
ATOM 558 N N . TRP A 1 73 ? 14.418 0.046 -16.681 1.00 97.94 73 TRP A N 1
ATOM 559 C CA . TRP A 1 73 ? 13.314 -0.636 -17.359 1.00 97.94 73 TRP A CA 1
ATOM 560 C C . TRP A 1 73 ? 13.244 -2.119 -17.003 1.00 97.94 73 TRP A C 1
ATOM 562 O O . TRP A 1 73 ? 12.172 -2.587 -16.638 1.00 97.94 73 TRP A O 1
ATOM 572 N N . LYS A 1 74 ? 14.381 -2.828 -16.970 1.00 98.19 74 LYS A N 1
ATOM 573 C CA . LYS A 1 74 ? 14.425 -4.226 -16.501 1.00 98.19 74 LYS A CA 1
ATOM 574 C C . LYS A 1 74 ? 13.903 -4.385 -15.071 1.00 98.19 74 LYS A C 1
ATOM 576 O O . LYS A 1 74 ? 13.256 -5.380 -14.763 1.00 98.19 74 LYS A O 1
ATOM 581 N N . LEU A 1 75 ? 14.175 -3.414 -14.198 1.00 97.81 75 LEU A N 1
ATOM 582 C CA . LEU A 1 75 ? 13.635 -3.409 -12.840 1.00 97.81 75 LEU A CA 1
ATOM 583 C C . LEU A 1 75 ? 12.112 -3.227 -12.834 1.00 97.81 75 LEU A C 1
ATOM 585 O O . LEU A 1 75 ? 11.434 -3.920 -12.083 1.00 97.81 75 LEU A O 1
ATOM 589 N N . ILE A 1 76 ? 11.569 -2.332 -13.666 1.00 98.00 76 ILE A N 1
ATOM 590 C CA . ILE A 1 76 ? 10.115 -2.155 -13.802 1.00 98.00 76 ILE A CA 1
ATOM 591 C C . ILE A 1 76 ? 9.460 -3.424 -14.367 1.00 98.00 76 ILE A C 1
ATOM 593 O O . ILE A 1 76 ? 8.436 -3.853 -13.841 1.00 98.00 76 ILE A O 1
ATOM 597 N N . ASP A 1 77 ? 10.068 -4.070 -15.363 1.00 97.62 77 ASP A N 1
ATOM 598 C CA . ASP A 1 77 ? 9.576 -5.343 -15.905 1.00 97.62 77 ASP A CA 1
ATOM 599 C C . ASP A 1 77 ? 9.531 -6.432 -14.823 1.00 97.62 77 ASP A C 1
ATOM 601 O O . ASP A 1 77 ? 8.527 -7.132 -14.681 1.00 97.62 77 ASP A O 1
ATOM 605 N N . ALA A 1 78 ? 10.586 -6.540 -14.007 1.00 97.75 78 ALA A N 1
ATOM 606 C CA . ALA A 1 78 ? 10.618 -7.457 -12.871 1.00 97.75 78 ALA A CA 1
ATOM 607 C C . ALA A 1 78 ? 9.545 -7.105 -11.824 1.00 97.75 78 ALA A C 1
ATOM 609 O O . ALA A 1 78 ? 8.815 -7.990 -11.382 1.00 97.75 78 ALA A O 1
ATOM 610 N N . TYR A 1 79 ? 9.391 -5.823 -11.478 1.00 96.88 79 TYR A N 1
ATOM 611 C CA . TYR A 1 79 ? 8.381 -5.321 -10.536 1.00 96.88 79 TYR A CA 1
ATOM 612 C C . TYR A 1 79 ? 6.939 -5.642 -10.970 1.00 96.88 79 TYR A C 1
ATOM 614 O O . TYR A 1 79 ? 6.068 -5.876 -10.132 1.00 96.88 79 TYR A O 1
ATOM 622 N N . LEU A 1 80 ? 6.680 -5.668 -12.281 1.00 96.81 80 LEU A N 1
ATOM 623 C CA . LEU A 1 80 ? 5.376 -5.989 -12.871 1.00 96.81 80 LEU A CA 1
ATOM 624 C C . LEU A 1 80 ? 5.199 -7.480 -13.195 1.00 96.81 80 LEU A C 1
ATOM 626 O O . LEU A 1 80 ? 4.121 -7.886 -13.644 1.00 96.81 80 LEU A O 1
ATOM 630 N N . SER A 1 81 ? 6.224 -8.308 -12.986 1.00 98.00 81 SER A N 1
ATOM 631 C CA . SER A 1 81 ? 6.150 -9.744 -13.253 1.00 98.00 81 SER A CA 1
ATOM 632 C C . SER A 1 81 ? 5.118 -10.435 -12.344 1.00 98.00 81 SER A C 1
ATOM 634 O O . SER A 1 81 ? 4.912 -10.002 -11.206 1.00 98.00 81 SER A O 1
ATOM 636 N N . PRO A 1 82 ? 4.468 -11.525 -12.802 1.00 98.06 82 PRO A N 1
ATOM 637 C CA . PRO A 1 82 ? 3.499 -12.243 -11.979 1.00 98.06 82 PRO A CA 1
ATOM 638 C C . PRO A 1 82 ? 4.075 -12.757 -10.656 1.00 98.06 82 PRO A C 1
ATOM 640 O O . PRO A 1 82 ? 3.371 -12.762 -9.655 1.00 98.06 82 PRO A O 1
ATOM 643 N N . GLU A 1 83 ? 5.344 -13.168 -10.648 1.00 97.75 83 GLU A N 1
ATOM 644 C CA . GLU A 1 83 ? 6.035 -13.671 -9.458 1.00 97.75 83 GLU A CA 1
ATOM 645 C C . GLU A 1 83 ? 6.191 -12.582 -8.391 1.00 97.75 83 GLU A C 1
ATOM 647 O O . GLU A 1 83 ? 5.783 -12.769 -7.246 1.00 97.75 83 GLU A O 1
ATOM 652 N N . VAL A 1 84 ? 6.716 -11.414 -8.773 1.00 97.88 84 VAL A N 1
ATOM 653 C CA . VAL A 1 84 ? 6.920 -10.301 -7.834 1.00 97.88 84 VAL A CA 1
ATOM 654 C C . VAL A 1 84 ? 5.586 -9.723 -7.365 1.00 97.88 84 VAL A C 1
ATOM 656 O O . VAL A 1 84 ? 5.407 -9.461 -6.179 1.00 97.88 84 VAL A O 1
ATOM 659 N N . GLN A 1 85 ? 4.617 -9.574 -8.269 1.00 97.44 85 GLN A N 1
ATOM 660 C CA . GLN A 1 85 ? 3.278 -9.099 -7.912 1.00 97.44 85 GLN A CA 1
ATOM 661 C C . GLN A 1 85 ? 2.537 -10.087 -6.998 1.00 97.44 85 GLN A C 1
ATOM 663 O O . GLN A 1 85 ? 1.803 -9.652 -6.113 1.00 97.44 85 GLN A O 1
ATOM 668 N N . LEU A 1 86 ? 2.746 -11.400 -7.162 1.00 97.94 86 LEU A N 1
ATOM 669 C CA . LEU A 1 86 ? 2.220 -12.400 -6.234 1.00 97.94 86 LEU A CA 1
ATOM 670 C C . LEU A 1 86 ? 2.823 -12.222 -4.838 1.00 97.94 86 LEU A C 1
ATOM 672 O O . LEU A 1 86 ? 2.070 -12.187 -3.869 1.00 97.94 86 LEU A O 1
ATOM 676 N N . ALA A 1 87 ? 4.142 -12.041 -4.736 1.00 97.38 87 ALA A N 1
ATOM 677 C CA . ALA A 1 87 ? 4.799 -11.789 -3.454 1.00 97.38 87 ALA A CA 1
ATOM 678 C C . ALA A 1 87 ? 4.288 -10.500 -2.786 1.00 97.38 87 ALA A C 1
ATOM 680 O O . ALA A 1 87 ? 4.019 -10.485 -1.587 1.00 97.38 87 ALA A O 1
ATOM 681 N N . PHE A 1 88 ? 4.077 -9.423 -3.551 1.00 96.12 88 PHE A N 1
ATOM 682 C CA . PHE A 1 88 ? 3.462 -8.207 -3.012 1.00 96.12 88 PHE A CA 1
ATOM 683 C C . PHE A 1 88 ? 2.037 -8.438 -2.503 1.00 96.12 88 PHE A C 1
ATOM 685 O O . PHE A 1 88 ? 1.673 -7.909 -1.453 1.00 96.12 88 PHE A O 1
ATOM 692 N N . ALA A 1 89 ? 1.240 -9.249 -3.195 1.00 96.25 89 ALA A N 1
ATOM 693 C CA . ALA A 1 89 ? -0.110 -9.567 -2.752 1.00 96.25 89 ALA A CA 1
ATOM 694 C C . ALA A 1 89 ? -0.129 -10.432 -1.479 1.00 96.25 89 ALA A C 1
ATOM 696 O O . ALA A 1 89 ? -0.935 -10.180 -0.589 1.00 96.25 89 ALA A O 1
ATOM 697 N N . THR A 1 90 ? 0.747 -11.434 -1.359 1.00 95.62 90 THR A N 1
ATOM 698 C CA . THR A 1 90 ? 0.744 -12.370 -0.215 1.00 95.62 90 THR A CA 1
ATOM 699 C C . THR A 1 90 ? 1.453 -11.821 1.021 1.00 95.62 90 THR A C 1
ATOM 701 O O . THR A 1 90 ? 1.074 -12.138 2.154 1.00 95.62 90 THR A O 1
ATOM 704 N N . GLU A 1 91 ? 2.487 -11.001 0.824 1.00 94.19 91 GLU A N 1
ATOM 705 C CA . GLU A 1 91 ? 3.275 -10.460 1.929 1.00 94.19 91 GLU A CA 1
ATOM 706 C C . GLU A 1 91 ? 2.811 -9.084 2.378 1.00 94.19 91 GLU A C 1
ATOM 708 O O . GLU A 1 91 ? 2.826 -8.822 3.576 1.00 94.19 91 GLU A O 1
ATOM 713 N N . LEU A 1 92 ? 2.375 -8.234 1.445 1.00 92.81 92 LEU A N 1
ATOM 714 C CA . LEU A 1 92 ? 2.048 -6.831 1.721 1.00 92.81 92 LEU A CA 1
ATOM 715 C C . LEU A 1 92 ? 0.582 -6.483 1.446 1.00 92.81 92 LEU A C 1
ATOM 717 O O . LEU A 1 92 ? 0.189 -5.336 1.649 1.00 92.81 92 LEU A O 1
ATOM 721 N N . PHE A 1 93 ? -0.222 -7.439 0.965 1.00 94.44 93 PHE A N 1
ATOM 722 C CA . PHE A 1 93 ? -1.615 -7.216 0.560 1.00 94.44 93 PHE A CA 1
ATOM 723 C C . PHE A 1 93 ? -1.771 -6.114 -0.498 1.00 94.44 93 PHE A C 1
ATOM 725 O O . PHE A 1 93 ? -2.783 -5.419 -0.555 1.00 94.44 93 PHE A O 1
ATOM 732 N N . PHE A 1 94 ? -0.776 -5.950 -1.374 1.00 93.69 94 PHE A N 1
ATOM 733 C CA . PHE A 1 94 ? -0.892 -5.017 -2.492 1.00 93.69 94 PHE A CA 1
ATOM 734 C C . PHE A 1 94 ? -1.662 -5.662 -3.638 1.00 93.69 94 PHE A C 1
ATOM 736 O O . PHE A 1 94 ? -1.327 -6.748 -4.113 1.00 93.69 94 PHE A O 1
ATOM 743 N N . SER A 1 95 ? -2.692 -4.959 -4.099 1.00 93.75 95 SER A N 1
ATOM 744 C CA . SER A 1 95 ? -3.521 -5.414 -5.211 1.00 93.75 95 SER A CA 1
ATOM 745 C C . SER A 1 95 ? -2.707 -5.438 -6.511 1.00 93.75 95 SER A C 1
ATOM 747 O O . SER A 1 95 ? -2.134 -4.407 -6.878 1.00 93.75 95 SER A O 1
ATOM 749 N N . PRO A 1 96 ? -2.628 -6.579 -7.221 1.00 94.62 96 PRO A N 1
ATOM 750 C CA . PRO A 1 96 ? -1.814 -6.670 -8.418 1.00 94.62 96 PRO A CA 1
ATOM 751 C C . PRO A 1 96 ? -2.470 -5.945 -9.596 1.00 94.62 96 PRO A C 1
ATOM 753 O O . PRO A 1 96 ? -3.680 -6.011 -9.804 1.00 94.62 96 PRO A O 1
ATOM 756 N N . THR A 1 97 ? -1.657 -5.315 -10.439 1.00 92.50 97 THR A N 1
ATOM 757 C CA . THR A 1 97 ? -2.111 -4.744 -11.721 1.00 92.50 97 THR A CA 1
ATOM 758 C C . THR A 1 97 ? -1.969 -5.738 -12.874 1.00 92.50 97 THR A C 1
ATOM 760 O O . THR A 1 97 ? -2.618 -5.603 -13.916 1.00 92.50 97 THR A O 1
ATOM 763 N N . ASN A 1 98 ? -1.148 -6.774 -12.691 1.00 94.31 98 ASN A N 1
ATOM 764 C CA . ASN A 1 98 ? -0.940 -7.825 -13.675 1.00 94.31 98 ASN A CA 1
ATOM 765 C C . ASN A 1 98 ? -2.033 -8.906 -13.580 1.00 94.31 98 ASN A C 1
ATOM 767 O O . ASN A 1 98 ? -2.085 -9.690 -12.634 1.00 94.31 98 ASN A O 1
ATOM 771 N N . ARG A 1 99 ? -2.867 -9.007 -14.622 1.00 92.25 99 ARG A N 1
ATOM 772 C CA . ARG A 1 99 ? -4.001 -9.952 -14.708 1.00 92.25 99 ARG A CA 1
ATOM 773 C C . ARG A 1 99 ? -3.604 -11.433 -14.738 1.00 92.25 99 ARG A C 1
ATOM 775 O O . ARG A 1 99 ? -4.467 -12.298 -14.606 1.00 92.25 99 ARG A O 1
ATOM 782 N N . ASN A 1 100 ? -2.323 -11.737 -14.941 1.00 95.06 100 ASN A N 1
ATOM 783 C CA . ASN A 1 100 ? -1.823 -13.111 -14.971 1.00 95.06 100 ASN A CA 1
ATOM 784 C C . ASN A 1 100 ? -1.470 -13.651 -13.578 1.00 95.06 100 ASN A C 1
ATOM 786 O O . ASN A 1 100 ? -1.233 -14.852 -13.449 1.00 95.06 100 ASN A O 1
ATOM 790 N N . VAL A 1 101 ? -1.456 -12.802 -12.543 1.00 96.88 101 VAL A N 1
ATOM 791 C CA . VAL A 1 101 ? -1.222 -13.226 -11.156 1.00 96.88 101 VAL A CA 1
ATOM 792 C C . VAL A 1 101 ? -2.348 -14.157 -10.709 1.00 96.88 101 VAL A C 1
ATOM 794 O O . VAL A 1 101 ? -3.531 -13.864 -10.881 1.00 96.88 101 VAL A O 1
ATOM 797 N N . LYS A 1 102 ? -1.979 -15.304 -10.136 1.00 95.19 102 LYS A N 1
ATOM 798 C CA . LYS A 1 102 ? -2.918 -16.262 -9.548 1.00 95.19 102 LYS A CA 1
ATOM 799 C C . LYS A 1 102 ? -2.864 -16.124 -8.036 1.00 95.19 102 LYS A C 1
ATOM 801 O O . LYS A 1 102 ? -1.905 -16.561 -7.411 1.00 95.19 102 LYS A O 1
ATOM 806 N N . LEU A 1 103 ? -3.880 -15.476 -7.475 1.00 96.25 103 LEU A N 1
ATOM 807 C CA . LEU A 1 103 ? -3.959 -15.209 -6.045 1.00 96.25 103 LEU A CA 1
ATOM 808 C C . LEU A 1 103 ? -4.489 -16.432 -5.282 1.00 96.25 103 LEU A C 1
ATOM 810 O O . LEU A 1 103 ? -5.462 -17.048 -5.730 1.00 96.25 103 LEU A O 1
ATOM 814 N N . PRO A 1 104 ? -3.907 -16.759 -4.117 1.00 95.50 104 PRO A N 1
ATOM 815 C CA . PRO A 1 104 ? -4.526 -17.659 -3.154 1.00 95.50 104 PRO A CA 1
ATOM 816 C C . PRO A 1 104 ? -5.924 -17.157 -2.741 1.00 95.50 104 PRO A C 1
ATOM 818 O O . PRO A 1 104 ? -6.116 -15.941 -2.631 1.00 95.50 104 PRO A O 1
ATOM 821 N N . PRO A 1 105 ? -6.907 -18.047 -2.494 1.00 93.19 105 PRO A N 1
ATOM 822 C CA . PRO A 1 105 ? -8.273 -17.635 -2.155 1.00 93.19 105 PRO A CA 1
ATOM 823 C C . PRO A 1 105 ? -8.378 -16.727 -0.921 1.00 93.19 105 PRO A C 1
ATOM 825 O O . PRO A 1 105 ? -9.196 -15.811 -0.896 1.00 93.19 105 PRO A O 1
ATOM 828 N N . ASP A 1 106 ? -7.541 -16.957 0.091 1.00 91.00 106 ASP A N 1
ATOM 829 C CA . ASP A 1 106 ? -7.502 -16.184 1.334 1.00 91.00 106 ASP A CA 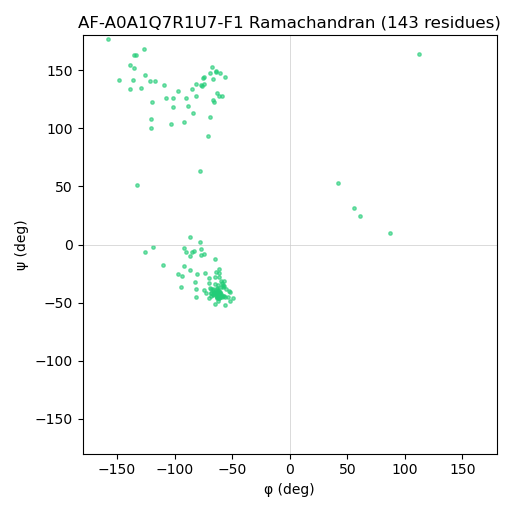1
ATOM 830 C C . ASP A 1 106 ? -6.951 -14.763 1.143 1.00 91.00 106 ASP A C 1
ATOM 832 O O . ASP A 1 106 ? -7.344 -13.848 1.868 1.00 91.00 106 ASP A O 1
ATOM 836 N N . VAL A 1 107 ? -6.072 -14.570 0.156 1.00 94.56 107 VAL A N 1
ATOM 837 C CA . VAL A 1 107 ? -5.550 -13.255 -0.234 1.00 94.56 107 VAL A CA 1
ATOM 838 C C . VAL A 1 107 ? -6.547 -12.541 -1.139 1.00 94.56 107 VAL A C 1
ATOM 840 O O . VAL A 1 107 ? -6.855 -11.379 -0.898 1.00 94.56 107 VAL A O 1
ATOM 843 N N . ALA A 1 108 ? -7.113 -13.233 -2.133 1.00 93.12 108 ALA A N 1
ATOM 844 C CA . ALA A 1 108 ? -8.056 -12.649 -3.091 1.00 93.12 108 ALA A CA 1
ATOM 845 C C . ALA A 1 108 ? -9.292 -12.017 -2.424 1.00 93.12 108 ALA A C 1
ATOM 847 O O . ALA A 1 108 ? -9.810 -11.026 -2.925 1.00 93.12 108 ALA A O 1
ATOM 848 N N . GLY A 1 109 ? -9.740 -12.550 -1.280 1.00 90.38 109 GLY A N 1
ATOM 849 C CA . GLY A 1 109 ? -10.850 -11.983 -0.506 1.00 90.38 109 GLY A CA 1
ATOM 850 C C . GLY A 1 109 ? -10.521 -10.711 0.289 1.00 90.38 109 GLY A C 1
ATOM 851 O O . GLY A 1 109 ? -11.431 -10.112 0.854 1.00 90.38 109 GLY A O 1
ATOM 852 N N . LYS A 1 110 ? -9.245 -10.312 0.363 1.00 91.38 110 LYS A N 1
ATOM 853 C CA . LYS A 1 110 ? -8.756 -9.178 1.171 1.00 91.38 110 LYS A CA 1
ATOM 854 C C . LYS A 1 110 ? -8.305 -7.976 0.345 1.00 91.38 110 LYS A C 1
ATOM 856 O O . LYS A 1 110 ? -8.162 -6.893 0.902 1.00 91.38 110 LYS A O 1
ATOM 861 N N . ILE A 1 111 ? -8.056 -8.176 -0.947 1.00 91.69 111 ILE A N 1
ATOM 862 C CA . ILE A 1 111 ? -7.489 -7.178 -1.861 1.00 91.69 111 ILE A CA 1
ATOM 863 C C . ILE A 1 111 ? -8.372 -7.016 -3.098 1.00 91.69 111 ILE A C 1
ATOM 865 O O . ILE A 1 111 ? -9.237 -7.846 -3.373 1.00 91.69 111 ILE A O 1
ATOM 869 N N . ILE A 1 112 ? -8.118 -5.976 -3.890 1.00 89.88 112 ILE A N 1
ATOM 870 C CA . ILE A 1 112 ? -8.788 -5.761 -5.174 1.00 89.88 112 ILE A CA 1
ATOM 871 C C . ILE A 1 112 ? -8.292 -6.843 -6.139 1.00 89.88 112 ILE A C 1
ATOM 873 O O . ILE A 1 112 ? -7.133 -6.828 -6.558 1.00 89.88 112 ILE A O 1
ATOM 877 N N . SER A 1 113 ? -9.158 -7.799 -6.484 1.00 89.31 113 SER A N 1
ATOM 878 C CA . SER A 1 113 ? -8.762 -8.981 -7.264 1.00 89.31 113 SER A CA 1
ATOM 879 C C . SER A 1 113 ? -9.597 -9.207 -8.526 1.00 89.31 113 SER A C 1
ATOM 881 O O . SER A 1 113 ? -9.245 -10.049 -9.357 1.00 89.31 113 SER A O 1
ATOM 883 N N . GLY A 1 114 ? -10.663 -8.426 -8.736 1.00 86.19 114 GLY A N 1
ATOM 884 C CA . GLY A 1 114 ? -11.470 -8.517 -9.950 1.00 86.19 114 GLY A CA 1
ATOM 885 C C . GLY A 1 114 ? -12.282 -7.266 -10.299 1.00 86.19 114 GLY A C 1
ATOM 886 O O . GLY A 1 114 ? -12.301 -6.292 -9.548 1.00 86.19 114 GLY A O 1
ATOM 887 N N . PRO A 1 115 ? -12.994 -7.287 -11.445 1.00 85.94 115 PRO A N 1
ATOM 888 C CA . PRO A 1 115 ? -13.754 -6.136 -11.944 1.00 85.94 115 PRO A CA 1
ATOM 889 C C . PRO A 1 115 ? -14.769 -5.571 -10.944 1.00 85.94 115 PRO A C 1
ATOM 891 O O . PRO A 1 115 ? -14.885 -4.359 -10.816 1.00 85.94 115 PRO A O 1
ATOM 894 N N . LYS A 1 116 ? -15.442 -6.442 -10.179 1.00 85.12 116 LYS A N 1
ATOM 895 C CA . LYS A 1 116 ? -16.413 -6.028 -9.154 1.00 85.12 116 LYS A CA 1
ATOM 896 C C . LYS A 1 116 ? -15.784 -5.198 -8.035 1.00 85.12 116 LYS A C 1
ATOM 898 O O . LYS A 1 116 ? -16.438 -4.305 -7.509 1.00 85.12 116 LYS A O 1
ATOM 903 N N . ASP A 1 117 ? -14.538 -5.487 -7.668 1.00 86.06 117 ASP A N 1
ATOM 904 C CA . ASP A 1 117 ? -13.830 -4.717 -6.643 1.00 86.06 117 ASP A CA 1
ATOM 905 C C . ASP A 1 117 ? -13.407 -3.360 -7.208 1.00 86.06 117 ASP A C 1
ATOM 907 O O . ASP A 1 117 ? -13.550 -2.341 -6.539 1.00 86.06 117 ASP A O 1
ATOM 911 N N . VAL A 1 118 ? -12.971 -3.337 -8.474 1.00 86.69 118 VAL A N 1
ATOM 912 C CA . VAL A 1 118 ? -12.600 -2.109 -9.193 1.00 86.69 118 VAL A CA 1
ATOM 913 C C . VAL A 1 118 ? -13.788 -1.153 -9.331 1.00 86.69 118 VAL A C 1
ATOM 915 O O . VAL A 1 118 ? -13.623 0.047 -9.142 1.00 86.69 118 VAL A O 1
ATOM 918 N N . GLU A 1 119 ? -14.990 -1.665 -9.600 1.00 85.50 119 GLU A N 1
ATOM 919 C CA . GLU A 1 119 ? -16.224 -0.865 -9.688 1.00 85.50 119 GLU A CA 1
ATOM 920 C C . GLU A 1 119 ? -16.585 -0.145 -8.377 1.00 85.50 119 GLU A C 1
ATOM 922 O O . GLU A 1 119 ? -17.313 0.846 -8.400 1.00 85.50 119 GLU A O 1
ATOM 927 N N . ARG A 1 120 ? -16.075 -0.616 -7.232 1.00 82.81 120 ARG A N 1
ATOM 928 C CA . ARG A 1 120 ? -16.298 -0.005 -5.910 1.00 82.81 120 ARG A CA 1
ATOM 929 C C . ARG A 1 120 ? -15.249 1.046 -5.547 1.00 82.81 120 ARG A C 1
ATOM 931 O O . ARG A 1 120 ? -15.369 1.685 -4.498 1.00 82.81 120 ARG A O 1
ATOM 938 N N . LEU A 1 121 ? -14.214 1.199 -6.373 1.00 86.62 121 LEU A N 1
ATOM 939 C CA . LEU A 1 121 ? -13.163 2.177 -6.146 1.00 86.62 121 LEU A CA 1
ATOM 940 C C . LEU A 1 121 ? -13.656 3.572 -6.493 1.00 86.62 121 LEU A C 1
ATOM 942 O O . LEU A 1 121 ? -14.283 3.812 -7.524 1.00 86.62 121 LEU A O 1
ATOM 946 N N . PHE A 1 122 ? -13.315 4.506 -5.621 1.00 87.69 122 PHE A N 1
ATOM 947 C CA . PHE A 1 122 ? -13.594 5.912 -5.807 1.00 87.69 122 PHE A CA 1
ATOM 948 C C . PHE A 1 122 ? -12.322 6.627 -6.269 1.00 87.69 122 PHE A C 1
ATOM 950 O O . PHE A 1 122 ? -11.273 6.539 -5.630 1.00 87.69 122 PHE A O 1
ATOM 957 N N . ILE A 1 123 ? -12.409 7.347 -7.387 1.00 86.25 123 ILE A N 1
ATOM 958 C CA . ILE A 1 123 ? -11.331 8.202 -7.891 1.00 86.25 123 ILE A CA 1
ATOM 959 C C . ILE A 1 123 ? -11.751 9.651 -7.672 1.00 86.25 123 ILE A C 1
ATOM 961 O O . ILE A 1 123 ? -12.821 10.069 -8.113 1.00 86.25 123 ILE A O 1
ATOM 965 N N . PHE A 1 124 ? -10.902 10.426 -7.001 1.00 86.25 124 PHE A N 1
ATOM 966 C CA . PHE A 1 124 ? -11.159 11.845 -6.787 1.00 86.25 124 PHE A CA 1
ATOM 967 C C . PHE A 1 124 ? -11.112 12.633 -8.104 1.00 86.25 124 PHE A C 1
ATOM 969 O O . PHE A 1 124 ? -10.225 12.425 -8.935 1.00 86.25 124 PHE A O 1
ATOM 976 N N . ASP A 1 125 ? -11.995 13.625 -8.247 1.00 89.81 125 ASP A N 1
ATOM 977 C CA . ASP A 1 125 ? -11.802 14.696 -9.228 1.00 89.81 125 ASP A CA 1
ATOM 978 C C . ASP A 1 125 ? -10.656 15.596 -8.751 1.00 89.81 125 ASP A C 1
ATOM 980 O O . ASP A 1 125 ? -10.833 16.532 -7.966 1.00 89.81 125 ASP A O 1
ATOM 984 N N . TRP A 1 126 ? -9.447 15.296 -9.221 1.00 88.75 126 TRP A N 1
ATOM 985 C CA . TRP A 1 126 ? -8.245 16.020 -8.822 1.00 88.75 126 TRP A CA 1
ATOM 986 C C . TRP A 1 126 ? -8.275 17.511 -9.180 1.00 88.75 126 TRP A C 1
ATOM 988 O O . TRP A 1 126 ? -7.616 18.295 -8.496 1.00 88.75 126 TRP A O 1
ATOM 998 N N . SER A 1 127 ? -9.050 17.923 -10.192 1.00 93.94 127 SER A N 1
ATOM 999 C CA . SER A 1 127 ? -9.208 19.338 -10.545 1.00 93.94 127 SER A CA 1
ATOM 1000 C C . SER A 1 127 ? -10.010 20.069 -9.471 1.00 93.94 127 SER A C 1
ATOM 1002 O O . SER A 1 127 ? -9.576 21.109 -8.970 1.00 93.94 127 SER A O 1
ATOM 1004 N N . GLN A 1 128 ? -11.120 19.476 -9.022 1.00 94.31 128 GLN A N 1
ATOM 1005 C CA . GLN A 1 128 ? -11.891 20.008 -7.895 1.00 94.31 128 GLN A CA 1
ATOM 1006 C C . GLN A 1 128 ? -11.079 20.011 -6.597 1.00 94.31 128 GLN A C 1
ATOM 1008 O O . GLN A 1 128 ? -11.036 21.030 -5.905 1.00 94.31 128 GLN A O 1
ATOM 1013 N N . ILE A 1 129 ? -10.374 18.914 -6.288 1.00 93.44 129 ILE A N 1
ATOM 1014 C CA . ILE A 1 129 ? -9.483 18.844 -5.119 1.00 93.44 129 ILE A CA 1
ATOM 1015 C C . ILE A 1 129 ? -8.444 19.970 -5.169 1.00 93.44 129 ILE A C 1
ATOM 1017 O O . ILE A 1 129 ? -8.203 20.626 -4.159 1.00 93.44 129 ILE A O 1
ATOM 1021 N N . ALA A 1 130 ? -7.821 20.216 -6.325 1.00 95.75 130 ALA A N 1
ATOM 1022 C CA . ALA A 1 130 ? -6.807 21.256 -6.474 1.00 95.75 130 ALA A CA 1
ATOM 1023 C C . ALA A 1 130 ? -7.370 22.665 -6.237 1.00 95.75 130 ALA A C 1
ATOM 1025 O O . ALA A 1 130 ? -6.728 23.454 -5.545 1.00 95.75 130 ALA A O 1
ATOM 1026 N N . GLN A 1 131 ? -8.571 22.961 -6.742 1.00 97.38 131 GLN A N 1
ATOM 1027 C CA . GLN A 1 131 ? -9.236 24.253 -6.529 1.00 97.38 131 GLN A CA 1
ATOM 1028 C C . GLN A 1 131 ? -9.562 24.504 -5.050 1.00 97.38 131 GLN A C 1
ATOM 1030 O O . GLN A 1 131 ? -9.419 25.625 -4.567 1.00 97.38 131 GLN A O 1
ATOM 1035 N N . GLN A 1 132 ? -9.971 23.465 -4.318 1.00 97.19 132 GLN A N 1
ATOM 1036 C CA . GLN A 1 132 ? -10.381 23.579 -2.914 1.00 97.19 132 GLN A CA 1
ATOM 1037 C C . GLN A 1 132 ? -9.215 23.483 -1.917 1.00 97.19 132 GLN A C 1
ATOM 1039 O O . GLN A 1 132 ? -9.317 23.965 -0.784 1.00 97.19 132 GLN A O 1
ATOM 1044 N N . ARG A 1 133 ? -8.089 22.885 -2.328 1.00 96.94 133 ARG A N 1
ATOM 1045 C CA . ARG A 1 133 ? -6.928 22.601 -1.469 1.00 96.94 133 ARG A CA 1
ATOM 1046 C C . ARG A 1 133 ? -6.456 23.800 -0.636 1.00 96.94 133 ARG A C 1
ATOM 1048 O O . ARG A 1 133 ? -6.237 23.589 0.555 1.00 96.94 133 ARG A O 1
ATOM 1055 N N . PRO A 1 134 ? -6.314 25.033 -1.171 1.00 97.56 134 PRO A N 1
ATOM 1056 C CA . PRO A 1 134 ? -5.841 26.161 -0.367 1.00 97.56 134 PRO A CA 1
ATOM 1057 C C . PRO A 1 134 ? -6.741 26.448 0.844 1.00 97.56 134 PRO A C 1
ATOM 1059 O O . PRO A 1 134 ? -6.243 26.588 1.961 1.00 97.56 134 PRO A O 1
ATOM 1062 N N . ALA A 1 135 ? -8.062 26.452 0.640 1.00 96.94 135 ALA A N 1
ATOM 1063 C CA . ALA A 1 135 ? -9.034 26.715 1.698 1.00 96.94 135 ALA A CA 1
ATOM 1064 C C . ALA A 1 135 ? -9.046 25.599 2.755 1.00 96.94 135 ALA A C 1
ATOM 1066 O O . ALA A 1 135 ? -9.129 25.869 3.955 1.00 96.94 135 ALA A O 1
ATOM 1067 N N . TRP A 1 136 ? -8.925 24.336 2.333 1.00 95.44 136 TRP A N 1
ATOM 1068 C CA . TRP A 1 136 ? -8.845 23.203 3.258 1.00 95.44 136 TRP A CA 1
ATOM 1069 C C . TRP A 1 136 ? -7.572 23.223 4.099 1.00 95.44 136 TRP A C 1
ATOM 1071 O O . TRP A 1 13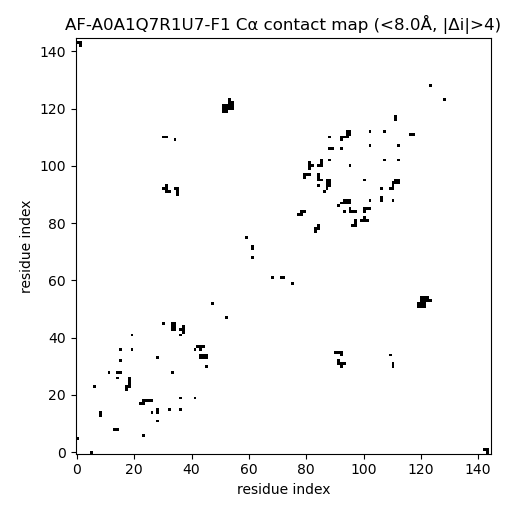6 ? -7.655 23.006 5.307 1.00 95.44 136 TRP A O 1
ATOM 1081 N N . THR A 1 137 ? -6.423 23.538 3.499 1.00 95.00 137 THR A N 1
ATOM 1082 C CA . THR A 1 137 ? -5.151 23.680 4.221 1.00 95.00 137 THR A CA 1
ATOM 1083 C C . THR A 1 137 ? -5.223 24.800 5.254 1.00 95.00 137 THR A C 1
ATOM 1085 O O . THR A 1 137 ? -4.841 24.602 6.406 1.00 95.00 137 THR A O 1
ATOM 1088 N N . GLU A 1 138 ? -5.754 25.969 4.882 1.00 95.62 138 GLU A N 1
ATOM 1089 C CA . GLU A 1 138 ? -5.923 27.080 5.823 1.00 95.62 138 GLU A CA 1
ATOM 1090 C C . GLU A 1 138 ? -6.835 26.687 6.992 1.00 95.62 138 GLU A C 1
ATOM 1092 O O . GLU A 1 138 ? -6.514 26.942 8.156 1.00 95.62 138 GLU A O 1
ATOM 1097 N N . ARG A 1 139 ? -7.961 26.030 6.694 1.00 93.31 139 ARG A N 1
ATOM 1098 C CA . ARG A 1 139 ? -8.889 25.545 7.715 1.00 93.31 139 ARG A CA 1
ATOM 1099 C C . ARG A 1 139 ? -8.227 24.525 8.640 1.00 93.31 139 ARG A C 1
ATOM 1101 O O . ARG A 1 139 ? -8.373 24.651 9.852 1.00 93.31 139 ARG A O 1
ATOM 1108 N N . TRP A 1 140 ? -7.495 23.553 8.095 1.00 91.25 140 TRP A N 1
ATOM 1109 C CA . TRP A 1 140 ? -6.766 22.556 8.880 1.00 91.25 140 TRP A CA 1
ATOM 1110 C C . TRP A 1 140 ? -5.806 23.229 9.859 1.00 91.25 140 TRP A C 1
ATOM 1112 O O . TRP A 1 140 ? -5.931 23.020 11.058 1.00 91.25 140 TRP A O 1
ATOM 1122 N N . ASN A 1 141 ? -4.958 24.140 9.376 1.00 90.81 141 ASN A N 1
ATOM 1123 C CA . ASN A 1 141 ? -3.975 24.844 10.205 1.00 90.81 141 ASN A CA 1
ATOM 1124 C C . ASN A 1 141 ? -4.606 25.703 11.31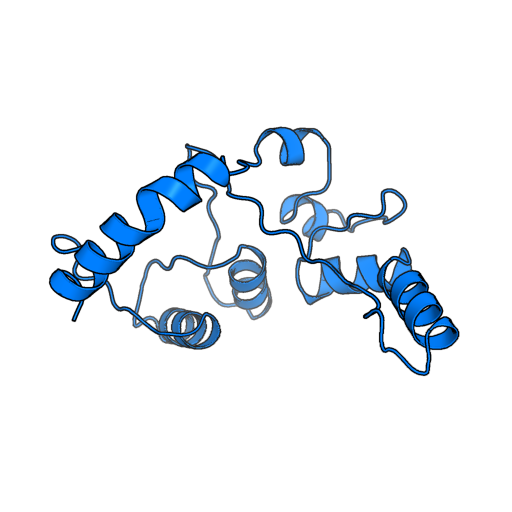9 1.00 90.81 141 ASN A C 1
ATOM 1126 O O . ASN A 1 141 ? -3.980 25.948 12.350 1.00 90.81 141 ASN A O 1
ATOM 1130 N N . LYS A 1 142 ? -5.834 26.200 11.118 1.00 90.88 142 LYS A N 1
ATOM 1131 C CA . LYS A 1 142 ? -6.576 26.962 12.139 1.00 90.88 142 LYS A CA 1
ATOM 1132 C C . LYS A 1 142 ? -7.277 26.065 13.153 1.00 90.88 142 LYS A C 1
ATOM 1134 O O . LYS A 1 142 ? -7.410 26.441 14.315 1.00 90.88 142 LYS A O 1
ATOM 1139 N N . GLU A 1 143 ? -7.822 24.941 12.701 1.00 88.81 143 GLU A N 1
ATOM 1140 C CA . GLU A 1 143 ? -8.698 24.088 13.505 1.00 88.81 143 GLU A CA 1
ATOM 1141 C C . GLU A 1 143 ? -7.972 22.952 14.217 1.00 88.81 143 GLU A C 1
ATOM 1143 O O . GLU A 1 143 ? -8.468 22.486 15.243 1.00 88.81 143 GLU A O 1
ATOM 1148 N N . ILE A 1 144 ? -6.851 22.510 13.656 1.00 84.25 144 ILE A N 1
ATOM 1149 C CA . ILE A 1 144 ? -6.052 21.372 14.084 1.00 84.25 144 ILE A CA 1
ATOM 1150 C C . ILE A 1 144 ? -4.659 21.917 14.397 1.00 84.25 144 ILE A C 1
ATOM 1152 O O . ILE A 1 144 ? -3.886 22.234 13.496 1.00 84.25 144 ILE A O 1
ATOM 1156 N N . ARG A 1 145 ? -4.397 22.110 15.688 1.00 64.50 145 ARG A N 1
ATOM 1157 C CA . ARG A 1 145 ? -3.095 22.477 16.246 1.00 64.50 145 ARG A CA 1
ATOM 1158 C C . ARG A 1 145 ? -2.564 21.319 17.065 1.00 64.50 145 ARG A C 1
ATOM 1160 O O . ARG A 1 145 ? -3.407 20.662 17.717 1.00 64.50 145 ARG A O 1
#

Foldseek 3Di:
DLVVPDDDDDDQVVVLVCVQVVVDVDDDHDLLSQVLCVVVVHPGDDDADPLFAADDDDDQDDDPPDPPVVVSVVVVVVCLDLVNQQCCQVNRVEAHPRLVHDHDPVSCVRHPNDPVNVVRYDYDPVVVCVVCVVVVVVVCVVSPD

Solvent-accessible surface area (backbone atoms only — not comparable to full-atom values): 9184 Å² total; per-residue (Å²): 102,84,90,69,64,68,92,81,74,98,47,70,71,58,51,50,50,34,44,75,70,62,76,38,95,77,82,95,70,59,63,34,59,35,51,49,45,28,73,74,70,44,103,52,78,79,80,79,56,94,92,36,42,72,69,81,86,88,81,87,81,83,61,93,82,55,92,52,55,71,62,49,50,53,50,51,56,49,59,58,30,48,68,48,31,42,48,36,28,74,72,53,44,40,56,59,88,48,86,81,43,82,70,55,75,81,47,43,78,75,35,57,71,50,71,75,50,56,73,45,47,34,76,79,63,62,69,61,49,60,73,48,43,66,63,51,52,54,48,42,65,73,73,58,126

Radius of gyration: 18.55 Å; Cα contacts (8 Å, |Δi|>4): 113; chains: 1; bounding box: 42×45×42 Å

Secondary structure (DSSP, 8-state):
-TTT-----SSHHHHHHHHHTTS-S-----HHHHHHHHHTT-S------TT-EEP--------TT-S-HHHHHHHHHHHTSHHHHHHHHHHH-PPPS-TT----HHHHTTS--SHHHHTTEE---HHHHHHHHHHHHHHHHHH--

Nearest PDB structures (foldseek):
  4edp-assembly2_B  TM=6.174E-01  e=2.730E-04  Clostridium perfringens ATCC 13124

Mean predicted aligned error: 4.34 Å

pLDDT: mean 92.43, std 5.15, range [64.5, 98.25]

Sequence (145 aa):
MKRLQPKIVDFTGTMEKLLEQKEVAIAVLHDGSAWDLAKRGLPIDWVAPSEGVPILDQVAQVTRGSKQKDLAWKLIDAYLSPEVQLAFATELFFSPTNRNVKLPPDVAGKIISGPKDVERLFIFDWSQIAQQRPAWTERWNKEIR